Protein AF-A0A2E7MU99-F1 (afdb_monomer)

Foldseek 3Di:
DDDPPPPPPPPLKQKDKWWWAADPNFTFTDDVVLPDDRHTFDDFRRVVVCVQCVQQVHHNVVARVTWMKIKILDDDPPFDWKWAWDADDPQWTWTAIPVPRIIGTDHPVVCVRPVDDRRMMTIHIGGD

Radius of gyration: 15.66 Å; Cα contacts (8 Å, |Δi|>4): 236; chains: 1; bounding box: 46×28×51 Å

Sequence (128 aa):
MFNIFKRKQPNKNAMFTLQPYRYLGQWVFDDETRGLQAEAFVCGMSEIIDDVLVANGIDPVDVQDGFRLTFSTTPFPDHTHSLTWDRKGEGGNWYHCDQTKRSGWLCPALFLYYPEAPKKLYARADIF

Solvent-accessible surface area (backbone atoms only — not comparable to full-atom values): 7430 Å² total; per-residue (Å²): 139,83,84,78,78,72,73,75,74,74,71,89,76,62,71,48,74,42,53,38,24,59,51,97,91,34,40,19,29,58,39,74,96,76,72,37,70,69,46,66,43,44,72,45,31,37,60,51,49,47,53,41,27,49,76,60,76,37,61,63,85,80,36,41,93,35,35,39,40,38,37,20,71,56,88,58,91,84,50,76,43,39,34,37,53,72,46,80,48,97,83,23,34,32,25,32,31,72,82,79,69,46,57,23,40,45,56,61,70,56,56,80,81,30,100,59,87,60,64,39,37,28,28,36,48,44,79,130

Secondary structure (DSSP, 8-state):
-----------S---EEE-EEEETTEEEEEEGGGTEEEEE--TTHHHHHHHHHHHTT--GGGGTT--EEEEESS--TT--EEEEEEEEETTEEEEEETTT--EEEE-GGGGGT-SS--SEEEEEEE--

Structure (mmCIF, N/CA/C/O backbone):
data_AF-A0A2E7MU99-F1
#
_entry.id   AF-A0A2E7MU99-F1
#
loop_
_atom_site.group_PDB
_atom_site.id
_atom_site.type_symbol
_atom_site.label_atom_id
_atom_site.label_alt_id
_atom_site.label_comp_id
_atom_site.label_asym_id
_atom_site.label_entity_id
_atom_site.label_seq_id
_atom_site.pdbx_PDB_ins_code
_atom_site.Cartn_x
_atom_site.Cartn_y
_atom_site.Cartn_z
_atom_site.occupancy
_atom_site.B_iso_or_equiv
_atom_site.auth_seq_id
_atom_site.auth_comp_id
_atom_site.auth_asym_id
_atom_site.auth_atom_id
_atom_site.pdbx_PDB_model_num
ATOM 1 N N . MET A 1 1 ? -31.791 -11.550 35.491 1.00 38.78 1 MET A N 1
ATOM 2 C CA . MET A 1 1 ? -31.108 -12.403 34.496 1.00 38.78 1 MET A CA 1
ATOM 3 C C . MET A 1 1 ? -30.458 -11.478 33.470 1.00 38.78 1 MET A C 1
ATOM 5 O O . MET A 1 1 ? -31.108 -11.089 32.515 1.00 38.78 1 MET A O 1
ATOM 9 N N . PHE A 1 2 ? -29.235 -11.005 33.731 1.00 36.84 2 PHE A N 1
ATOM 10 C CA . PHE A 1 2 ? -28.527 -10.080 32.836 1.00 36.84 2 PHE A CA 1
ATOM 11 C C . PHE A 1 2 ? -27.426 -10.849 32.116 1.00 36.84 2 PHE A C 1
ATOM 13 O O . PHE A 1 2 ? -26.417 -11.205 32.719 1.00 36.84 2 PHE A O 1
ATOM 20 N N . ASN A 1 3 ? -27.650 -11.145 30.837 1.00 38.59 3 ASN A N 1
ATOM 21 C CA . ASN A 1 3 ? -26.650 -11.784 29.997 1.00 38.59 3 ASN A CA 1
ATOM 22 C C . ASN A 1 3 ? -25.726 -10.688 29.448 1.00 38.59 3 ASN A C 1
ATOM 24 O O . ASN A 1 3 ? -26.047 -10.005 28.477 1.00 38.59 3 ASN A O 1
ATOM 28 N N . ILE A 1 4 ? -24.609 -10.460 30.140 1.00 47.94 4 ILE A N 1
ATOM 29 C CA . ILE A 1 4 ? -23.557 -9.544 29.701 1.00 47.94 4 ILE A CA 1
ATOM 30 C C . ILE A 1 4 ? -22.791 -10.262 28.591 1.00 47.94 4 ILE A C 1
ATOM 32 O O . ILE A 1 4 ? -21.783 -10.924 28.838 1.00 47.94 4 ILE A O 1
ATOM 36 N N . PHE A 1 5 ? -23.248 -10.119 27.348 1.00 50.56 5 PHE A N 1
ATOM 37 C CA . PHE A 1 5 ? -22.360 -10.303 26.208 1.00 50.56 5 PHE A CA 1
ATOM 38 C C . PHE A 1 5 ? -21.284 -9.221 26.308 1.00 50.56 5 PHE A C 1
ATOM 40 O O . PHE A 1 5 ? -21.458 -8.095 25.840 1.00 50.56 5 PHE A O 1
ATOM 47 N N . LYS A 1 6 ? -20.160 -9.545 26.956 1.00 46.94 6 LYS A N 1
ATOM 48 C CA . LYS A 1 6 ? -18.927 -8.782 26.786 1.00 46.94 6 LYS A CA 1
ATOM 49 C C . LYS A 1 6 ? -18.610 -8.840 25.296 1.00 46.94 6 LYS A C 1
ATOM 51 O O . LYS A 1 6 ? -18.128 -9.860 24.809 1.00 46.94 6 LYS A O 1
ATOM 56 N N . ARG A 1 7 ? -18.907 -7.761 24.564 1.00 48.97 7 ARG A N 1
ATOM 57 C CA . ARG A 1 7 ? -18.328 -7.534 23.238 1.00 48.97 7 ARG A CA 1
ATOM 58 C C . ARG A 1 7 ? -16.822 -7.690 23.415 1.00 48.97 7 ARG A C 1
ATOM 60 O O . ARG A 1 7 ? -16.209 -6.922 24.156 1.00 48.97 7 ARG A O 1
ATOM 67 N N . LYS A 1 8 ? -16.255 -8.735 22.811 1.00 42.28 8 LYS A N 1
ATOM 68 C CA . LYS A 1 8 ? -14.808 -8.916 22.716 1.00 42.28 8 LYS A CA 1
ATOM 69 C C . LYS A 1 8 ? -14.290 -7.614 22.104 1.00 42.28 8 LYS A C 1
ATOM 71 O O . LYS A 1 8 ? -14.736 -7.257 21.014 1.00 42.28 8 LYS A O 1
ATOM 76 N N . GLN A 1 9 ? -13.482 -6.846 22.837 1.00 46.12 9 GLN A N 1
ATOM 77 C CA . GLN A 1 9 ? -12.893 -5.647 22.248 1.00 46.12 9 GLN A CA 1
ATOM 78 C C . GLN A 1 9 ? -12.131 -6.096 20.997 1.00 46.12 9 GLN A C 1
ATOM 80 O O . GLN A 1 9 ? -11.398 -7.087 21.089 1.00 46.12 9 GLN A O 1
ATOM 85 N N . PRO A 1 10 ? -12.330 -5.455 19.834 1.00 48.59 10 PRO A N 1
ATOM 86 C CA . PRO A 1 10 ? -11.528 -5.782 18.669 1.00 48.59 10 PRO A CA 1
ATOM 87 C C . PRO A 1 10 ? -10.065 -5.574 19.062 1.00 48.59 10 PRO A C 1
ATOM 89 O O . PRO A 1 10 ? -9.728 -4.556 19.672 1.00 48.59 10 PRO A O 1
ATOM 92 N N . ASN A 1 11 ? -9.217 -6.571 18.792 1.00 50.91 11 ASN A N 1
ATOM 93 C CA . ASN A 1 11 ? -7.778 -6.433 18.982 1.00 50.91 11 ASN A CA 1
ATOM 94 C C . ASN A 1 11 ? -7.349 -5.145 18.274 1.00 50.91 11 ASN A C 1
ATOM 96 O O . ASN A 1 11 ? -7.471 -5.042 17.058 1.00 50.91 11 ASN A O 1
ATOM 100 N N . LYS A 1 12 ? -6.885 -4.152 19.042 1.00 54.12 12 LYS A N 1
ATOM 101 C CA . LYS A 1 12 ? -6.486 -2.835 18.519 1.00 54.12 12 LYS A CA 1
ATOM 102 C C . LYS A 1 12 ? -5.275 -2.898 17.581 1.00 54.12 12 LYS A C 1
ATOM 104 O O . LYS A 1 12 ? -5.009 -1.927 16.886 1.00 54.12 12 LYS A O 1
ATOM 109 N N . ASN A 1 13 ? -4.593 -4.041 17.542 1.00 59.50 13 ASN A N 1
ATOM 110 C CA . ASN A 1 13 ? -3.490 -4.324 16.640 1.00 59.50 13 ASN A CA 1
ATOM 111 C C . ASN A 1 13 ? -3.940 -5.431 15.684 1.00 59.50 13 ASN A C 1
ATOM 113 O O . ASN A 1 13 ? -3.780 -6.615 15.984 1.00 59.50 13 ASN A O 1
ATOM 117 N N . ALA A 1 14 ? -4.552 -5.051 14.568 1.00 78.75 14 ALA A 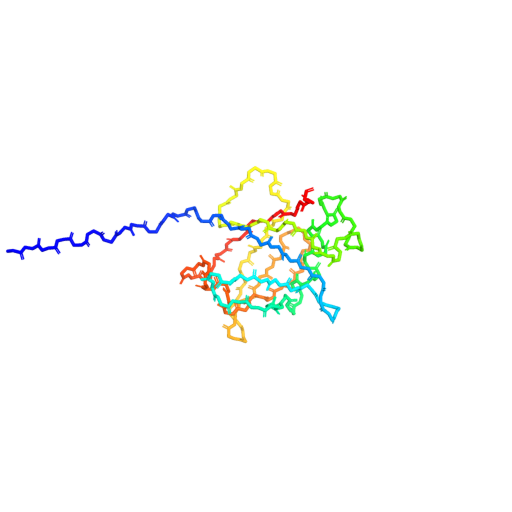N 1
ATOM 118 C CA . ALA A 1 14 ? -4.795 -5.963 13.462 1.00 78.75 14 ALA A CA 1
ATOM 119 C C . ALA A 1 14 ? -3.789 -5.615 12.364 1.00 78.75 14 ALA A C 1
ATOM 121 O O . ALA A 1 14 ? -3.973 -4.660 11.615 1.00 78.75 14 ALA A O 1
ATOM 122 N N . MET A 1 15 ? -2.666 -6.330 12.365 1.00 93.94 15 MET A N 1
ATOM 123 C CA . MET A 1 15 ? -1.723 -6.326 11.255 1.00 93.94 15 MET A CA 1
ATOM 124 C C . MET A 1 15 ? -2.246 -7.306 10.211 1.00 93.94 15 MET A C 1
ATOM 126 O O . MET A 1 15 ? -2.646 -8.420 10.556 1.00 93.94 15 MET A O 1
ATOM 130 N N . PHE A 1 16 ? -2.252 -6.884 8.957 1.00 96.62 16 PHE A N 1
ATOM 131 C CA . PHE A 1 16 ? -2.725 -7.680 7.838 1.00 96.62 16 PHE A CA 1
ATOM 132 C C . PHE A 1 16 ? -1.630 -7.810 6.795 1.00 96.62 16 PHE A C 1
ATOM 134 O O . PHE A 1 16 ? -0.764 -6.943 6.668 1.00 96.62 16 PHE A O 1
ATOM 141 N N . THR A 1 17 ? -1.703 -8.892 6.035 1.00 97.00 17 THR A N 1
ATOM 142 C CA . THR A 1 17 ? -0.777 -9.173 4.952 1.00 97.00 17 THR A CA 1
ATOM 143 C C . THR A 1 17 ? -1.576 -9.567 3.725 1.00 97.00 17 THR A C 1
ATOM 145 O O . THR A 1 17 ? -2.477 -10.397 3.820 1.00 97.00 17 THR A O 1
ATOM 148 N N . LEU A 1 18 ? -1.236 -8.963 2.593 1.00 97.94 18 LEU A N 1
ATOM 149 C CA . LEU A 1 18 ? -1.772 -9.288 1.277 1.00 97.94 18 LEU A CA 1
ATOM 150 C C . LEU A 1 18 ? -0.657 -9.841 0.406 1.00 97.94 18 LEU A C 1
ATOM 152 O O . LEU A 1 18 ? 0.527 -9.605 0.665 1.00 97.94 18 LEU A O 1
ATOM 156 N N . GLN A 1 19 ? -1.070 -10.506 -0.664 1.00 98.38 19 GLN A N 1
ATOM 157 C CA . GLN A 1 19 ? -0.214 -10.839 -1.786 1.00 98.38 19 GLN A CA 1
ATOM 158 C C . GLN A 1 19 ? -0.688 -10.066 -3.018 1.00 98.38 19 GLN A C 1
ATOM 160 O O . GLN A 1 19 ? -1.521 -10.574 -3.770 1.00 98.38 19 GLN A O 1
ATOM 165 N N . PRO A 1 20 ? -0.237 -8.814 -3.217 1.00 98.62 20 PRO A N 1
ATOM 166 C CA . PRO A 1 20 ? -0.506 -8.136 -4.465 1.00 98.62 20 PRO A CA 1
ATOM 167 C C . PRO A 1 20 ? 0.263 -8.790 -5.611 1.00 98.62 20 PRO A C 1
ATOM 169 O O . PRO A 1 20 ? 1.375 -9.272 -5.407 1.00 98.62 20 PRO A O 1
ATOM 172 N N . TYR A 1 21 ? -0.314 -8.761 -6.805 1.00 98.62 21 TYR A N 1
ATOM 173 C CA . TYR A 1 21 ? 0.286 -9.214 -8.060 1.00 98.62 21 TYR A CA 1
ATOM 174 C C . TYR A 1 21 ? -0.121 -8.279 -9.200 1.00 98.62 21 TYR A C 1
ATOM 176 O O . TYR A 1 21 ? -1.025 -7.446 -9.059 1.00 98.62 21 TYR A O 1
ATOM 184 N N . ARG A 1 22 ? 0.568 -8.377 -10.336 1.00 97.88 22 ARG A N 1
ATOM 185 C CA . ARG A 1 22 ? 0.270 -7.560 -11.504 1.00 97.88 22 ARG A CA 1
ATOM 186 C C . ARG A 1 22 ? -0.846 -8.189 -12.324 1.00 97.88 22 ARG A C 1
ATOM 188 O O . ARG A 1 22 ? -0.726 -9.311 -12.805 1.00 97.88 22 ARG A O 1
ATOM 195 N N . TYR A 1 23 ? -1.893 -7.420 -12.586 1.00 97.25 23 TYR A N 1
ATOM 196 C CA . TYR A 1 23 ? -2.956 -7.812 -13.504 1.00 97.25 23 TYR A CA 1
ATOM 197 C C . TYR A 1 23 ? -3.372 -6.624 -14.366 1.00 97.25 23 TYR A C 1
ATOM 199 O O . TYR A 1 23 ? -3.630 -5.539 -13.852 1.00 97.25 23 TYR A O 1
ATOM 207 N N . LEU A 1 24 ? -3.381 -6.810 -15.692 1.00 93.31 24 LEU A N 1
ATOM 208 C CA . LEU A 1 24 ? -3.749 -5.779 -16.679 1.00 93.31 24 LEU A CA 1
ATOM 209 C C . LEU A 1 24 ? -3.069 -4.411 -16.452 1.00 93.31 24 LEU A C 1
ATOM 211 O O . LEU A 1 24 ? -3.670 -3.359 -16.659 1.00 93.31 24 LEU A O 1
ATOM 215 N N . GLY A 1 25 ? -1.801 -4.416 -16.030 1.00 88.69 25 GLY A N 1
ATOM 216 C CA . GLY A 1 25 ? -1.049 -3.184 -15.789 1.00 88.69 25 GLY A CA 1
ATOM 217 C C . GLY A 1 25 ? -1.428 -2.451 -14.498 1.00 88.69 25 GLY A C 1
ATOM 218 O O . GLY A 1 25 ? -1.153 -1.257 -14.380 1.00 88.69 25 GLY A O 1
ATOM 219 N N . GLN A 1 26 ? -2.012 -3.144 -13.520 1.00 92.75 26 GLN A N 1
ATOM 220 C CA . GLN A 1 26 ? -2.304 -2.622 -12.182 1.00 92.75 26 GLN A CA 1
ATOM 221 C C . GLN A 1 26 ? -1.830 -3.594 -11.100 1.00 92.75 26 GLN A C 1
ATOM 223 O O . GLN A 1 26 ? -1.729 -4.796 -11.345 1.00 92.75 26 GLN A O 1
ATOM 228 N N . TRP A 1 27 ? -1.511 -3.070 -9.914 1.00 98.31 27 TRP A N 1
ATOM 229 C CA . TRP A 1 27 ? -1.396 -3.917 -8.731 1.00 98.31 27 TRP A CA 1
ATOM 230 C C . TRP A 1 27 ? -2.803 -4.267 -8.265 1.00 98.31 27 TRP A C 1
ATOM 232 O O . TRP A 1 27 ? -3.620 -3.377 -8.022 1.00 98.31 27 TRP A O 1
ATOM 242 N N . VAL A 1 28 ? -3.078 -5.558 -8.148 1.00 98.62 28 VAL A N 1
ATOM 243 C CA . VAL A 1 28 ? -4.331 -6.088 -7.611 1.00 98.62 28 VAL A CA 1
ATOM 244 C C . VAL A 1 28 ? -4.022 -7.074 -6.495 1.00 98.62 28 VAL A C 1
ATOM 246 O O . VAL A 1 28 ? -2.879 -7.504 -6.364 1.00 98.62 28 VAL A O 1
ATOM 249 N N . PHE A 1 29 ? -5.012 -7.443 -5.694 1.00 98.62 29 PHE A N 1
ATOM 250 C CA . PHE A 1 29 ? -4.864 -8.494 -4.693 1.00 98.62 29 PHE A CA 1
ATOM 251 C C . PHE A 1 29 ? -6.150 -9.308 -4.539 1.00 98.62 29 PHE A C 1
ATOM 253 O O . PHE A 1 29 ? -7.248 -8.835 -4.839 1.00 98.62 29 PHE A O 1
ATOM 260 N N . ASP A 1 30 ? -5.995 -10.519 -4.013 1.00 98.38 30 ASP A N 1
ATOM 261 C CA . ASP A 1 30 ? -7.097 -11.394 -3.625 1.00 98.38 30 ASP A CA 1
ATOM 262 C C . ASP A 1 30 ? -7.180 -11.493 -2.093 1.00 98.38 30 ASP A C 1
ATOM 264 O O . ASP A 1 30 ? -6.168 -11.432 -1.390 1.00 98.38 30 ASP A O 1
ATOM 268 N N . ASP A 1 31 ? -8.391 -11.672 -1.571 1.00 97.81 31 ASP A N 1
ATOM 269 C CA . ASP A 1 31 ? -8.640 -12.151 -0.208 1.00 97.81 31 ASP A CA 1
ATOM 270 C C . ASP A 1 31 ? -9.978 -12.898 -0.188 1.00 97.81 31 ASP A C 1
ATOM 272 O O . ASP A 1 31 ? -11.052 -12.316 0.005 1.00 97.81 31 ASP A O 1
ATOM 276 N N . GLU A 1 32 ? -9.913 -14.217 -0.377 1.00 96.75 32 GLU A N 1
ATOM 277 C CA . GLU A 1 32 ? -11.090 -15.090 -0.412 1.00 96.75 32 GLU A CA 1
ATOM 278 C C . GLU A 1 32 ? -11.906 -15.029 0.885 1.00 96.75 32 GLU A C 1
ATOM 280 O O . GLU A 1 32 ? -13.136 -15.098 0.851 1.00 96.75 32 GLU A O 1
ATOM 285 N N . THR A 1 33 ? -11.255 -14.825 2.038 1.00 95.50 33 THR A N 1
ATOM 286 C CA . THR A 1 33 ? -11.944 -14.743 3.340 1.00 95.50 33 THR A CA 1
ATOM 287 C C . THR A 1 33 ? -12.825 -13.500 3.462 1.00 95.50 33 THR A C 1
ATOM 289 O O . THR A 1 33 ? -13.706 -13.440 4.323 1.00 95.50 33 THR A O 1
ATOM 292 N N . ARG A 1 34 ? -12.602 -12.518 2.581 1.00 95.88 34 ARG A N 1
ATOM 293 C CA . ARG A 1 34 ? -13.348 -11.262 2.466 1.00 95.88 34 ARG A CA 1
ATOM 294 C C . ARG A 1 34 ? -14.105 -11.137 1.141 1.00 95.88 34 ARG A C 1
ATOM 296 O O . ARG A 1 34 ? -14.744 -10.111 0.920 1.00 95.88 34 ARG A O 1
ATOM 303 N N . GLY A 1 35 ? -14.064 -12.166 0.291 1.00 97.44 35 GLY A N 1
ATOM 304 C CA . GLY A 1 35 ? -14.715 -12.176 -1.021 1.00 97.44 35 GLY A CA 1
ATOM 305 C C . GLY A 1 35 ? -14.111 -11.190 -2.024 1.00 97.44 35 GLY A C 1
ATOM 306 O O . GLY A 1 35 ? -14.832 -10.705 -2.892 1.00 97.44 35 GLY A O 1
ATOM 307 N N . LEU A 1 36 ? -12.824 -10.861 -1.888 1.00 98.06 36 LEU A N 1
ATOM 308 C CA . LEU A 1 36 ? -12.109 -9.978 -2.807 1.00 98.06 36 LEU A CA 1
ATOM 309 C C . LEU A 1 36 ? -11.355 -10.810 -3.843 1.00 98.06 36 LEU A C 1
ATOM 311 O O . LEU A 1 36 ? -10.590 -11.703 -3.476 1.00 98.06 36 LEU A O 1
ATOM 315 N N . GLN A 1 37 ? -11.565 -10.491 -5.118 1.00 98.12 37 GLN A N 1
ATOM 316 C CA . GLN A 1 37 ? -10.870 -11.099 -6.246 1.00 98.12 37 GLN A CA 1
ATOM 317 C C . GLN A 1 37 ? -10.407 -10.000 -7.203 1.00 98.12 37 GLN A C 1
ATOM 319 O O . GLN A 1 37 ? -11.228 -9.210 -7.669 1.00 98.12 37 GLN A O 1
ATOM 324 N N . ALA A 1 38 ? -9.109 -9.969 -7.491 1.00 97.56 38 ALA A N 1
ATOM 325 C CA . ALA A 1 38 ? -8.419 -8.973 -8.296 1.00 97.56 38 ALA A CA 1
ATOM 326 C C . ALA A 1 38 ? -8.806 -7.531 -7.909 1.00 97.56 38 ALA A C 1
ATOM 328 O O . ALA A 1 38 ? -8.992 -6.674 -8.774 1.00 97.56 38 ALA A O 1
ATOM 329 N N . GLU A 1 39 ? -8.932 -7.258 -6.604 1.00 98.12 39 GLU A N 1
ATOM 330 C CA . GLU A 1 39 ? -9.248 -5.922 -6.099 1.00 98.12 39 GLU A CA 1
ATOM 331 C C . GLU A 1 39 ? -8.076 -4.989 -6.407 1.00 98.12 39 GLU A C 1
ATOM 333 O O . GLU A 1 39 ? -6.943 -5.225 -5.985 1.00 98.12 39 GLU A O 1
ATOM 338 N N . ALA A 1 40 ? -8.341 -3.937 -7.177 1.00 97.44 40 ALA A N 1
ATOM 339 C CA . ALA A 1 40 ? -7.295 -3.099 -7.739 1.00 97.44 40 ALA A CA 1
ATOM 340 C C . ALA A 1 40 ? -6.877 -1.953 -6.812 1.00 97.44 40 ALA A C 1
ATOM 342 O O . ALA A 1 40 ? -7.701 -1.215 -6.267 1.00 97.44 40 ALA A O 1
ATOM 343 N N . PHE A 1 41 ? -5.569 -1.718 -6.730 1.00 97.94 41 PHE A N 1
ATOM 344 C CA . PHE A 1 41 ? -5.014 -0.487 -6.185 1.00 97.94 41 PHE A CA 1
ATOM 345 C C . PHE A 1 41 ? -5.038 0.604 -7.259 1.00 97.94 41 PHE A C 1
ATOM 347 O O . PHE A 1 41 ? -4.201 0.635 -8.162 1.00 97.94 41 PHE A O 1
ATOM 354 N N . VAL A 1 42 ? -5.992 1.527 -7.159 1.00 96.19 42 VAL A N 1
ATOM 355 C CA . VAL A 1 42 ? -6.216 2.587 -8.157 1.00 96.19 42 VAL A CA 1
ATOM 356 C C . VAL A 1 42 ? -5.868 3.979 -7.622 1.00 96.19 42 VAL A C 1
ATOM 358 O O . VAL A 1 42 ? -5.528 4.150 -6.451 1.00 96.19 42 VAL A O 1
ATOM 361 N N . CYS A 1 43 ? -5.956 4.993 -8.490 1.00 96.50 43 CYS A N 1
ATOM 362 C CA . CYS A 1 43 ? -5.904 6.410 -8.112 1.00 96.50 43 CYS A CA 1
ATOM 363 C C . CYS A 1 43 ? -4.684 6.782 -7.244 1.00 96.50 43 CYS A C 1
ATOM 365 O O . CYS A 1 43 ? -4.834 7.338 -6.154 1.00 96.50 43 CYS A O 1
ATOM 367 N N . GLY A 1 44 ? -3.476 6.466 -7.723 1.00 96.44 44 GLY A N 1
ATOM 368 C CA . GLY A 1 44 ? -2.211 6.815 -7.068 1.00 96.44 44 GLY A CA 1
ATOM 369 C C . GLY A 1 44 ? -1.677 5.757 -6.100 1.00 96.44 44 GLY A C 1
ATOM 370 O O . GLY A 1 44 ? -0.518 5.831 -5.693 1.00 96.44 44 GLY A O 1
ATOM 371 N N . MET A 1 45 ? -2.498 4.775 -5.704 1.00 97.56 45 MET A N 1
ATOM 372 C CA . MET A 1 45 ? -2.062 3.760 -4.743 1.00 97.56 45 MET A CA 1
ATOM 373 C C . MET A 1 45 ? -1.116 2.723 -5.364 1.00 97.56 45 MET A C 1
ATOM 375 O O . MET A 1 45 ? -0.213 2.257 -4.677 1.00 97.56 45 MET A O 1
ATOM 379 N N . SER A 1 46 ? -1.263 2.407 -6.657 1.00 96.56 46 SER A N 1
ATOM 380 C CA . SER A 1 46 ? -0.308 1.541 -7.369 1.00 96.56 46 SER A CA 1
ATOM 381 C C . SER A 1 46 ? 1.100 2.146 -7.376 1.00 96.56 46 SER A C 1
ATOM 383 O O . SER A 1 46 ? 2.067 1.455 -7.085 1.00 96.56 46 SER A O 1
ATOM 385 N N . GLU A 1 47 ? 1.220 3.448 -7.624 1.00 97.06 47 GLU A N 1
ATOM 386 C CA . GLU A 1 47 ? 2.507 4.143 -7.645 1.00 97.06 47 GLU A CA 1
ATOM 387 C C . GLU A 1 47 ? 3.124 4.258 -6.246 1.00 97.06 47 GLU A C 1
ATOM 389 O O . GLU A 1 47 ? 4.340 4.204 -6.095 1.00 97.06 47 GLU A O 1
ATOM 394 N N . ILE A 1 48 ? 2.296 4.393 -5.204 1.00 98.25 48 ILE A N 1
ATOM 395 C CA . ILE A 1 48 ? 2.775 4.311 -3.818 1.00 98.25 48 ILE A CA 1
ATOM 396 C C . ILE A 1 48 ? 3.292 2.900 -3.514 1.00 98.25 48 ILE A C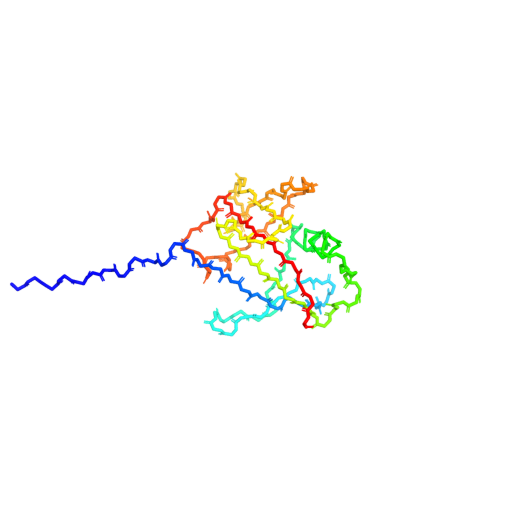 1
ATOM 398 O O . ILE A 1 48 ? 4.291 2.767 -2.818 1.00 98.25 48 ILE A O 1
ATOM 402 N N . ILE A 1 49 ? 2.649 1.847 -4.026 1.00 98.25 49 ILE A N 1
ATOM 403 C CA . ILE A 1 49 ? 3.145 0.472 -3.879 1.00 98.25 49 ILE A CA 1
ATOM 404 C C . ILE A 1 49 ? 4.503 0.302 -4.571 1.00 98.25 49 ILE A C 1
ATOM 406 O O . ILE A 1 49 ? 5.397 -0.294 -3.972 1.00 98.25 49 ILE A O 1
ATOM 410 N N . ASP A 1 50 ? 4.692 0.870 -5.764 1.00 97.94 50 ASP A N 1
ATOM 411 C CA . ASP A 1 50 ? 6.000 0.876 -6.435 1.00 97.94 50 ASP A CA 1
ATOM 412 C C . ASP A 1 50 ? 7.066 1.570 -5.570 1.00 97.94 50 ASP A C 1
ATOM 414 O O . ASP A 1 50 ? 8.149 1.023 -5.363 1.00 97.94 50 ASP A O 1
ATOM 418 N N . ASP A 1 51 ? 6.743 2.732 -4.987 1.00 97.94 51 ASP A N 1
ATOM 419 C CA . ASP A 1 51 ? 7.637 3.443 -4.062 1.00 97.94 51 ASP A CA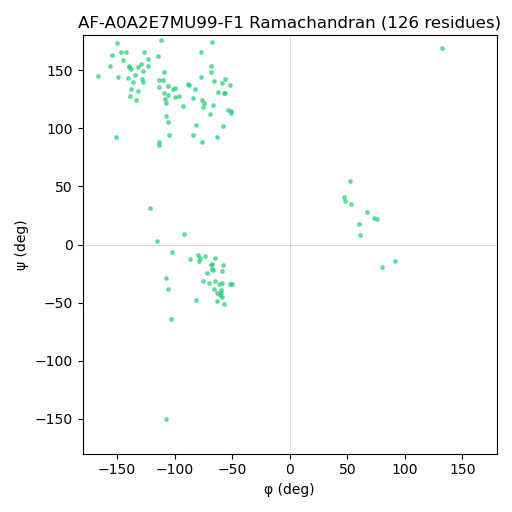 1
ATOM 420 C C . ASP A 1 51 ? 7.981 2.574 -2.824 1.00 97.94 51 ASP A C 1
ATOM 422 O O . ASP A 1 51 ? 9.129 2.550 -2.367 1.00 97.94 51 ASP A O 1
ATOM 426 N N . VAL A 1 52 ? 7.007 1.819 -2.291 1.00 98.38 52 VAL A N 1
ATOM 427 C CA . VAL A 1 52 ? 7.220 0.874 -1.181 1.00 98.38 52 VAL A CA 1
ATOM 428 C C . VAL A 1 52 ? 8.174 -0.241 -1.595 1.00 98.38 52 VAL A C 1
ATOM 430 O O . VAL A 1 52 ? 9.118 -0.515 -0.857 1.00 98.38 52 VAL A O 1
ATOM 433 N N . LEU A 1 53 ? 7.966 -0.869 -2.751 1.00 98.62 53 LEU A N 1
ATOM 434 C CA . LEU A 1 53 ? 8.836 -1.931 -3.266 1.00 98.62 53 LEU A CA 1
ATOM 435 C C . LEU A 1 53 ? 10.281 -1.443 -3.409 1.00 98.62 53 LEU A C 1
ATOM 437 O O . LEU A 1 53 ? 11.191 -2.027 -2.814 1.00 98.62 53 LEU A O 1
ATOM 441 N N . VAL A 1 54 ? 10.475 -0.308 -4.083 1.00 98.19 54 VAL A N 1
ATOM 442 C CA . VAL A 1 54 ? 11.801 0.275 -4.323 1.00 98.19 54 VAL A CA 1
ATOM 443 C C . VAL A 1 54 ? 12.516 0.601 -3.010 1.00 98.19 54 VAL A C 1
ATOM 445 O O . VAL A 1 54 ? 13.700 0.298 -2.861 1.00 98.19 54 VAL A O 1
ATOM 448 N N . ALA A 1 55 ? 11.816 1.150 -2.013 1.00 97.56 55 ALA A N 1
ATOM 449 C CA . ALA A 1 55 ? 12.424 1.427 -0.708 1.00 97.56 55 ALA A CA 1
ATOM 450 C C . ALA A 1 55 ? 12.803 0.166 0.085 1.00 97.56 55 ALA A C 1
ATOM 452 O O . ALA A 1 55 ? 13.643 0.247 0.980 1.00 97.56 55 ALA A O 1
ATOM 453 N N . ASN A 1 56 ? 12.204 -0.986 -0.230 1.00 97.81 56 ASN A N 1
ATOM 454 C CA . ASN A 1 56 ? 12.587 -2.286 0.328 1.00 97.81 56 ASN A CA 1
ATOM 455 C C . ASN A 1 56 ? 13.634 -3.011 -0.539 1.00 97.81 56 ASN A C 1
ATOM 457 O O . ASN A 1 56 ? 13.948 -4.167 -0.268 1.00 97.81 56 ASN A O 1
ATOM 461 N N . GLY A 1 57 ? 14.205 -2.344 -1.550 1.00 97.81 57 GLY A N 1
ATOM 462 C CA . GLY A 1 57 ? 15.222 -2.922 -2.432 1.00 97.81 57 GLY A CA 1
ATOM 463 C C . GLY A 1 57 ? 14.666 -3.942 -3.424 1.00 97.81 57 GLY A C 1
ATOM 464 O O . GLY A 1 57 ? 15.411 -4.801 -3.886 1.00 97.81 57 GLY A O 1
ATOM 465 N N . ILE A 1 58 ? 13.368 -3.867 -3.723 1.00 98.50 58 ILE A N 1
ATOM 466 C CA . ILE A 1 58 ? 12.672 -4.768 -4.640 1.00 98.50 58 ILE A CA 1
ATOM 467 C C . ILE A 1 58 ? 12.363 -3.984 -5.914 1.00 98.50 58 ILE A C 1
ATOM 469 O O . ILE A 1 58 ? 11.683 -2.959 -5.850 1.00 98.50 58 ILE A O 1
ATOM 473 N N . ASP A 1 59 ? 12.846 -4.454 -7.065 1.00 98.19 59 ASP A N 1
ATOM 474 C CA . ASP A 1 59 ? 12.427 -3.895 -8.351 1.00 98.19 59 ASP A CA 1
ATOM 475 C C . ASP A 1 59 ? 11.001 -4.388 -8.667 1.00 98.19 59 ASP A C 1
ATOM 477 O O . ASP A 1 59 ? 10.780 -5.603 -8.725 1.00 98.19 59 ASP A O 1
ATOM 481 N N . PRO A 1 60 ? 10.011 -3.493 -8.866 1.00 97.50 60 PRO A N 1
ATOM 482 C CA . PRO A 1 60 ? 8.654 -3.886 -9.222 1.00 97.50 60 PRO A CA 1
ATOM 483 C C . PRO A 1 60 ? 8.581 -4.864 -10.399 1.00 97.50 60 PRO A C 1
ATOM 485 O O . PRO A 1 60 ? 7.711 -5.737 -10.395 1.00 97.50 60 PRO A O 1
ATOM 488 N N . VAL A 1 61 ? 9.482 -4.766 -11.388 1.00 97.06 61 VAL A N 1
ATOM 489 C CA . VAL A 1 61 ? 9.469 -5.651 -12.570 1.00 97.06 61 VAL A CA 1
ATOM 490 C C . VAL A 1 61 ? 9.792 -7.108 -12.234 1.00 97.06 61 VAL A C 1
ATOM 492 O O . VAL A 1 61 ? 9.371 -7.998 -12.970 1.00 97.06 61 VAL A O 1
ATOM 495 N N . ASP A 1 62 ? 10.466 -7.357 -11.111 1.00 97.94 62 ASP A N 1
ATOM 496 C CA . ASP A 1 62 ? 10.880 -8.696 -10.684 1.00 97.94 62 ASP A CA 1
ATOM 497 C C . ASP A 1 62 ? 9.791 -9.427 -9.881 1.00 97.94 62 ASP A C 1
ATOM 499 O O . ASP A 1 62 ? 9.878 -10.634 -9.668 1.00 97.94 62 ASP A O 1
ATOM 503 N N . VAL A 1 63 ? 8.743 -8.718 -9.443 1.00 97.94 63 VAL A N 1
ATOM 504 C CA . VAL A 1 63 ? 7.685 -9.253 -8.562 1.00 97.94 63 VAL A CA 1
ATOM 505 C C . VAL A 1 63 ? 6.288 -9.156 -9.172 1.00 97.94 63 VAL A C 1
ATOM 507 O O . VAL A 1 63 ? 5.287 -9.011 -8.470 1.00 97.94 63 VAL A O 1
ATOM 510 N N . GLN A 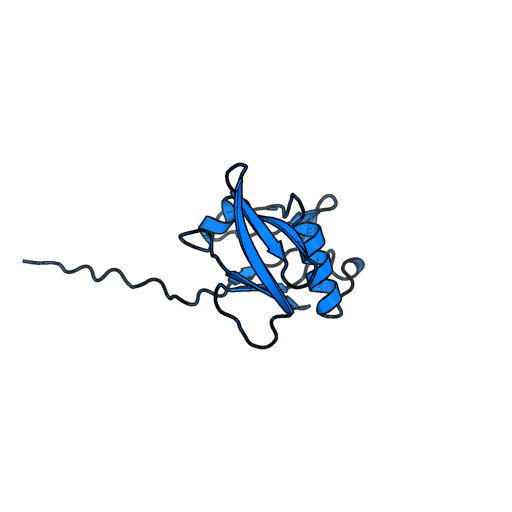1 64 ? 6.196 -9.246 -10.500 1.00 97.69 64 GLN A N 1
ATOM 511 C CA . GLN A 1 64 ? 4.914 -9.176 -11.212 1.00 97.69 64 GLN A CA 1
ATOM 512 C C . GLN A 1 64 ? 3.955 -10.309 -10.804 1.00 97.69 64 GLN A C 1
ATOM 514 O O . GLN A 1 64 ? 2.754 -10.070 -10.706 1.00 97.69 64 GLN A O 1
ATOM 519 N N . ASP A 1 65 ? 4.471 -11.500 -10.488 1.00 97.56 65 ASP A N 1
ATOM 520 C CA . ASP A 1 65 ? 3.670 -12.644 -10.011 1.00 97.56 65 ASP A CA 1
ATOM 521 C C . ASP A 1 65 ? 3.300 -12.542 -8.520 1.00 97.56 65 ASP A C 1
ATOM 523 O O . ASP A 1 65 ? 2.470 -13.293 -8.004 1.00 97.56 65 ASP A O 1
ATOM 527 N N . GLY A 1 66 ? 3.894 -11.570 -7.832 1.00 98.00 66 GLY A N 1
ATOM 528 C CA . GLY A 1 66 ? 3.456 -11.085 -6.543 1.00 98.00 66 GLY A CA 1
ATOM 529 C C . GLY A 1 66 ? 4.556 -10.953 -5.504 1.00 98.00 66 GLY A C 1
ATOM 530 O O . GLY A 1 66 ? 5.686 -11.411 -5.662 1.00 98.00 66 GLY A O 1
ATOM 531 N N . PHE A 1 67 ? 4.189 -10.306 -4.406 1.00 98.69 67 PHE A N 1
ATOM 532 C CA . PHE A 1 67 ? 5.046 -10.049 -3.253 1.00 98.69 67 PHE A CA 1
ATOM 533 C C . PHE A 1 67 ? 4.195 -9.990 -1.984 1.00 98.69 67 PHE A C 1
ATOM 535 O O . PHE A 1 67 ? 2.967 -10.012 -2.041 1.00 98.69 67 PHE A O 1
ATOM 542 N N . ARG A 1 68 ? 4.827 -9.890 -0.816 1.00 98.56 68 ARG A N 1
ATOM 543 C CA . ARG A 1 68 ? 4.135 -9.737 0.464 1.00 98.56 68 ARG A CA 1
ATOM 544 C C . ARG A 1 68 ? 3.995 -8.261 0.816 1.00 98.56 68 ARG A C 1
ATOM 546 O O . ARG A 1 68 ? 5.001 -7.600 1.040 1.00 98.56 68 ARG A O 1
ATOM 553 N N . LEU A 1 69 ? 2.767 -7.762 0.955 1.00 98.50 69 LEU A N 1
ATOM 554 C CA . LEU A 1 69 ? 2.486 -6.419 1.473 1.00 98.50 69 LEU A CA 1
ATOM 555 C C . LEU A 1 69 ? 1.897 -6.518 2.878 1.00 98.50 69 LEU A C 1
ATOM 557 O O . LEU A 1 69 ? 0.756 -6.945 3.044 1.00 98.50 69 LEU A O 1
ATOM 561 N N . THR A 1 70 ? 2.651 -6.097 3.890 1.00 98.25 70 THR A N 1
ATOM 562 C CA . THR A 1 70 ? 2.177 -6.054 5.280 1.00 98.25 70 THR A CA 1
ATOM 563 C C . THR A 1 70 ? 1.786 -4.635 5.657 1.00 98.25 70 THR A C 1
ATOM 565 O O . THR A 1 70 ? 2.550 -3.702 5.409 1.00 98.25 70 THR A O 1
ATOM 568 N N . PHE A 1 71 ? 0.620 -4.466 6.287 1.00 97.88 71 PHE A N 1
ATOM 569 C CA . PHE A 1 71 ? 0.148 -3.173 6.771 1.00 97.88 71 PHE A CA 1
ATOM 570 C C . PHE A 1 71 ? -0.534 -3.241 8.141 1.00 97.88 71 PHE A C 1
ATOM 572 O O . PHE A 1 71 ? -1.081 -4.265 8.548 1.00 97.88 71 PHE A O 1
ATOM 579 N N . SER A 1 72 ? -0.501 -2.127 8.873 1.00 97.50 72 SER A N 1
ATOM 580 C CA . SER A 1 72 ? -1.016 -2.028 10.245 1.00 97.50 72 SER A CA 1
ATOM 581 C C . SER A 1 72 ? -1.376 -0.58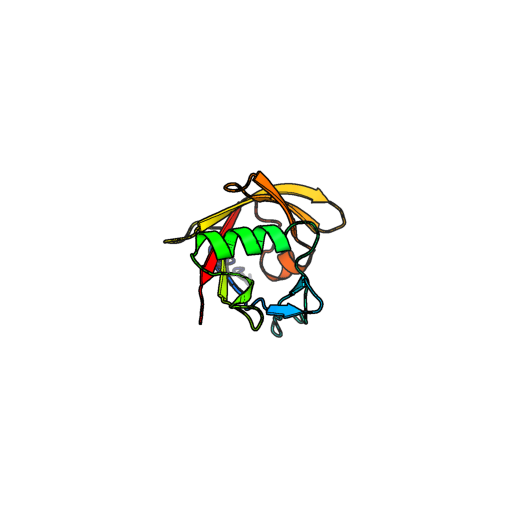6 10.608 1.00 97.50 72 SER A C 1
ATOM 583 O O . SER A 1 72 ? -0.767 0.353 10.103 1.00 97.50 72 SER A O 1
ATOM 585 N N . THR A 1 73 ? -2.313 -0.384 11.535 1.00 96.81 73 THR A N 1
ATOM 586 C CA . THR A 1 73 ? -2.585 0.937 12.145 1.00 96.81 73 THR A CA 1
ATOM 587 C C . THR A 1 73 ? -1.582 1.336 13.223 1.00 96.81 73 THR A C 1
ATOM 589 O O . THR A 1 73 ? -1.565 2.481 13.672 1.00 96.81 73 THR A O 1
ATOM 592 N N . THR A 1 74 ? -0.754 0.393 13.661 1.00 95.25 74 THR A N 1
ATOM 593 C CA . THR A 1 74 ? 0.301 0.586 14.658 1.00 95.25 74 THR A CA 1
ATOM 594 C C . THR A 1 74 ? 1.651 0.394 13.975 1.00 95.25 74 THR A C 1
ATOM 596 O O . THR A 1 74 ? 1.788 -0.577 13.223 1.00 95.25 74 THR A O 1
ATOM 599 N N . PRO A 1 75 ? 2.649 1.264 14.224 1.00 96.19 75 PRO A N 1
ATOM 600 C CA . PRO A 1 75 ? 3.976 1.061 13.664 1.00 96.19 75 PRO A CA 1
ATOM 601 C C . PRO A 1 75 ? 4.529 -0.285 14.133 1.00 96.19 75 PRO A C 1
ATOM 603 O O . PRO A 1 75 ? 4.362 -0.670 15.292 1.00 96.19 75 PRO A O 1
ATOM 606 N N . PHE A 1 76 ? 5.183 -0.995 13.225 1.00 95.56 76 PHE A N 1
ATOM 607 C CA . PHE A 1 76 ? 5.835 -2.274 13.489 1.00 95.56 76 PHE A CA 1
ATOM 608 C C . PHE A 1 76 ? 7.321 -2.186 13.116 1.00 95.56 76 PHE A C 1
ATOM 610 O O . PHE A 1 76 ? 7.699 -1.259 12.388 1.00 95.56 76 PHE A O 1
ATOM 617 N N . PRO A 1 77 ? 8.181 -3.080 13.640 1.00 94.94 77 PRO A N 1
ATOM 618 C CA . PRO A 1 77 ?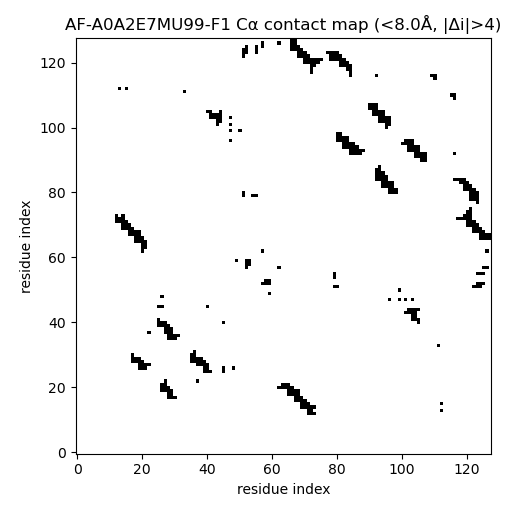 9.594 -3.092 13.280 1.00 94.94 77 PRO A CA 1
ATOM 619 C C . PRO A 1 77 ? 9.785 -3.110 11.765 1.00 94.94 77 PRO A C 1
ATOM 621 O O . PRO A 1 77 ? 9.069 -3.805 11.050 1.00 94.94 77 PRO A O 1
ATOM 624 N N . ASP A 1 78 ? 10.729 -2.300 11.299 1.00 93.44 78 ASP A N 1
ATOM 625 C CA . ASP A 1 78 ? 11.181 -2.263 9.910 1.00 93.44 78 ASP A CA 1
ATOM 626 C C . ASP A 1 78 ? 10.111 -1.908 8.859 1.00 93.44 78 ASP A C 1
ATOM 628 O O . ASP A 1 78 ? 10.324 -2.126 7.663 1.00 93.44 78 ASP A O 1
ATOM 632 N N . HIS A 1 79 ? 8.974 -1.326 9.269 1.00 97.19 79 HIS A N 1
ATOM 633 C CA . HIS A 1 79 ? 8.083 -0.652 8.322 1.00 97.19 79 HIS A CA 1
ATOM 634 C C . HIS A 1 79 ? 8.861 0.427 7.558 1.00 97.19 79 HIS A C 1
ATOM 636 O O . HIS A 1 79 ? 9.706 1.121 8.124 1.00 97.19 79 HIS A O 1
ATOM 642 N N . THR A 1 80 ? 8.565 0.585 6.273 1.00 97.88 80 THR A N 1
ATOM 643 C CA . THR A 1 80 ? 9.284 1.539 5.408 1.00 97.88 80 THR A CA 1
ATOM 644 C C . THR A 1 80 ? 8.443 2.752 5.069 1.00 97.88 80 THR A C 1
ATOM 646 O O . THR A 1 80 ? 8.975 3.844 4.888 1.00 97.88 80 THR A O 1
ATOM 649 N N . HIS A 1 81 ? 7.124 2.570 5.029 1.00 98.25 81 HIS A N 1
ATOM 650 C CA . HIS A 1 81 ? 6.195 3.602 4.614 1.00 98.25 81 HIS A CA 1
ATOM 651 C C . HIS A 1 81 ? 5.067 3.805 5.604 1.00 98.25 81 HIS A C 1
ATOM 653 O O . HIS A 1 81 ? 4.692 2.903 6.358 1.00 98.25 81 HIS A O 1
ATOM 659 N N . SER A 1 82 ? 4.502 5.006 5.572 1.00 98.44 82 SER A N 1
ATOM 660 C CA . SER A 1 82 ? 3.284 5.323 6.292 1.00 98.44 82 SER A CA 1
ATOM 661 C C . SER A 1 82 ? 2.368 6.225 5.479 1.00 98.44 82 SER A C 1
ATOM 663 O O . SER A 1 82 ? 2.805 7.117 4.757 1.00 98.44 82 SER A O 1
ATOM 665 N N . LEU A 1 83 ? 1.071 5.984 5.621 1.00 98.69 83 LEU A N 1
ATOM 666 C CA . LEU A 1 83 ? 0.008 6.769 5.025 1.00 98.69 83 LEU A CA 1
ATOM 667 C C . LEU A 1 83 ? -0.710 7.564 6.113 1.00 98.69 83 LEU A C 1
ATOM 669 O O . LEU A 1 83 ? -1.145 6.994 7.116 1.00 98.69 83 LEU A O 1
ATOM 673 N N . THR A 1 84 ? -0.883 8.863 5.895 1.00 98.69 84 THR A N 1
ATOM 674 C CA . THR A 1 84 ? -1.729 9.738 6.713 1.00 98.69 84 THR A CA 1
ATOM 675 C C . THR A 1 84 ? -3.059 9.950 6.022 1.00 98.69 84 THR A C 1
ATOM 677 O O . THR A 1 84 ? -3.090 10.355 4.864 1.00 98.69 84 THR A O 1
ATOM 680 N N . TRP A 1 85 ? -4.163 9.699 6.721 1.00 98.62 85 TRP A N 1
ATOM 681 C CA . TRP A 1 85 ? -5.487 10.010 6.188 1.00 98.62 85 TRP A CA 1
ATOM 682 C C . TRP A 1 85 ? -5.626 11.516 5.947 1.00 98.62 85 TRP A C 1
ATOM 684 O O . TRP A 1 85 ? -5.340 12.308 6.846 1.00 98.62 85 TRP A O 1
ATOM 694 N N . ASP A 1 86 ? -6.101 11.892 4.763 1.00 98.25 86 ASP A N 1
ATOM 695 C CA . ASP A 1 86 ? -6.330 13.285 4.367 1.00 98.25 86 ASP A CA 1
ATOM 696 C C . ASP A 1 86 ? -7.825 13.626 4.425 1.00 98.25 86 ASP A C 1
ATOM 698 O O . ASP A 1 86 ? -8.273 14.423 5.250 1.00 98.25 86 ASP A O 1
ATOM 702 N N . ARG A 1 87 ? -8.628 12.971 3.578 1.00 98.12 87 ARG A N 1
ATOM 703 C CA . ARG A 1 87 ? -10.064 13.248 3.453 1.00 98.12 87 ARG A CA 1
ATOM 704 C C . ARG A 1 87 ? -10.847 12.042 2.950 1.00 98.12 87 ARG A C 1
ATOM 706 O O . ARG A 1 87 ? -10.303 11.127 2.339 1.00 98.12 87 ARG A O 1
ATOM 713 N N . LYS A 1 88 ? -12.165 12.076 3.137 1.00 97.69 88 LYS A N 1
ATOM 714 C CA . LYS A 1 88 ? -13.092 11.168 2.445 1.00 97.69 88 LYS A CA 1
ATOM 715 C C . LYS A 1 88 ? -13.287 11.634 0.995 1.00 97.69 88 LYS A C 1
ATOM 717 O O . LYS A 1 88 ? -13.345 12.838 0.759 1.00 97.69 88 LYS A O 1
ATOM 722 N N . GLY A 1 89 ? -13.430 10.707 0.050 1.00 94.62 89 GLY A N 1
ATOM 723 C CA . GLY A 1 89 ? -13.706 11.030 -1.355 1.00 94.62 89 GLY A CA 1
ATOM 724 C C . GLY A 1 89 ? -14.141 9.806 -2.156 1.00 94.62 89 GLY A C 1
ATOM 725 O O . GLY A 1 89 ? -13.691 8.699 -1.872 1.00 94.62 89 GLY A O 1
ATOM 726 N N . GLU A 1 90 ? -15.054 9.996 -3.114 1.00 93.81 90 GLU A N 1
ATOM 727 C CA . GLU A 1 90 ? -15.443 8.974 -4.106 1.00 93.81 90 GLU A CA 1
ATOM 728 C C . GLU A 1 90 ? -15.860 7.623 -3.479 1.00 93.81 90 GLU A C 1
ATOM 730 O O . GLU A 1 90 ? -15.578 6.551 -3.997 1.00 93.81 90 GLU A O 1
ATOM 735 N N . GLY A 1 91 ? -16.505 7.659 -2.306 1.00 93.50 91 GLY A N 1
ATOM 736 C CA . GLY A 1 91 ? -16.907 6.460 -1.554 1.00 93.50 91 GLY A CA 1
ATOM 737 C C . GLY A 1 91 ? -15.791 5.804 -0.727 1.00 93.50 91 GLY A C 1
ATOM 738 O O . GLY A 1 91 ? -16.098 5.106 0.236 1.00 93.50 91 GLY A O 1
ATOM 739 N N . GLY A 1 92 ? -14.525 6.089 -1.029 1.00 96.94 92 GLY A N 1
ATOM 740 C CA . GLY A 1 92 ? -13.348 5.656 -0.275 1.00 96.94 92 GLY A CA 1
ATOM 741 C C . GLY A 1 92 ? -12.687 6.788 0.520 1.00 96.94 92 GLY A C 1
ATOM 742 O O . GLY A 1 92 ? -13.341 7.726 0.994 1.00 96.94 92 GLY A O 1
ATOM 743 N N . ASN A 1 93 ? -11.373 6.679 0.703 1.00 98.50 93 ASN A N 1
ATOM 744 C CA . 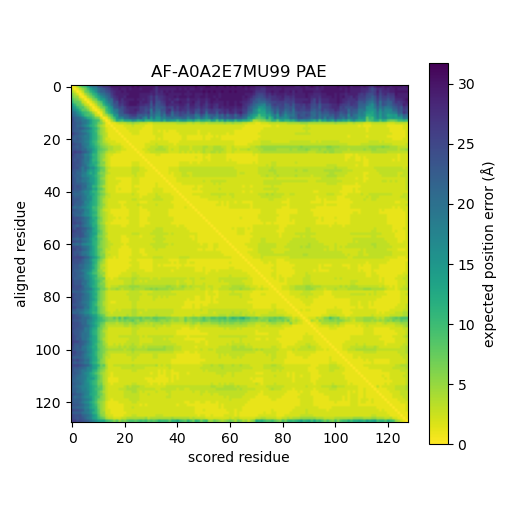ASN A 1 93 ? -10.578 7.597 1.513 1.00 98.50 93 ASN A CA 1
ATOM 745 C C . ASN A 1 93 ? -9.253 7.925 0.833 1.00 98.50 93 ASN A C 1
ATOM 747 O O . ASN A 1 93 ? -8.532 7.035 0.392 1.00 98.50 93 ASN A O 1
ATOM 751 N N . TRP A 1 94 ? -8.916 9.207 0.808 1.00 98.56 94 TRP A N 1
ATOM 752 C CA . TRP A 1 94 ? -7.633 9.700 0.340 1.00 98.56 94 TRP A CA 1
ATOM 753 C C . TRP A 1 94 ? -6.614 9.706 1.473 1.00 98.56 94 TRP A C 1
ATOM 755 O O . TRP A 1 94 ? -6.901 10.121 2.600 1.00 98.56 94 TRP A O 1
ATOM 765 N N . TYR A 1 95 ? -5.411 9.271 1.132 1.00 98.62 95 TYR A N 1
ATOM 766 C CA . TYR A 1 95 ? -4.255 9.198 2.001 1.00 98.62 95 TYR A CA 1
ATOM 767 C C . TYR A 1 95 ? -3.064 9.893 1.356 1.00 98.62 95 TYR A C 1
ATOM 769 O O . TYR A 1 9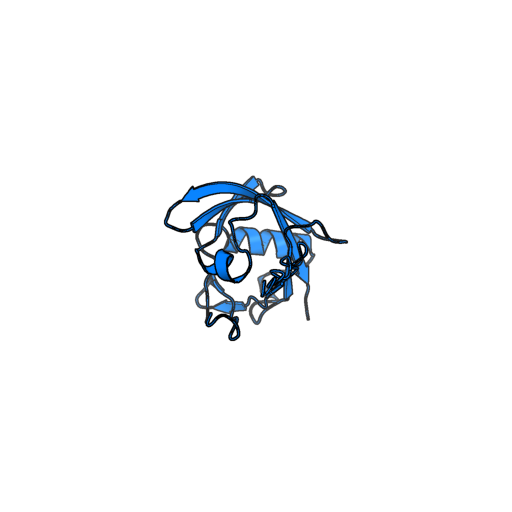5 ? -2.905 9.877 0.138 1.00 98.62 95 TYR A O 1
ATOM 777 N N . HIS A 1 96 ? -2.202 10.453 2.191 1.00 98.19 96 HIS A N 1
ATOM 778 C CA . HIS A 1 96 ? -0.911 10.993 1.809 1.00 98.19 96 HIS A CA 1
ATOM 779 C C . HIS A 1 96 ? 0.203 10.052 2.265 1.00 98.19 96 HIS A C 1
ATOM 781 O O . HIS A 1 96 ? 0.245 9.680 3.437 1.00 98.19 96 HIS A O 1
ATOM 787 N N . CYS A 1 97 ? 1.105 9.681 1.360 1.00 98.44 97 CYS A N 1
ATOM 788 C CA . CYS A 1 97 ? 2.308 8.930 1.686 1.00 98.44 97 CYS A CA 1
ATOM 789 C C . CYS A 1 97 ? 3.332 9.856 2.349 1.00 98.44 97 CYS A C 1
ATOM 791 O O . CYS A 1 97 ? 3.794 10.825 1.744 1.00 98.44 97 CYS A O 1
ATOM 793 N N . ASP A 1 98 ? 3.698 9.568 3.596 1.00 98.00 98 ASP A N 1
ATOM 794 C CA . ASP A 1 98 ? 4.551 10.450 4.390 1.00 98.00 98 ASP A CA 1
ATOM 795 C C . ASP A 1 98 ? 5.964 10.582 3.798 1.00 98.00 98 ASP A C 1
ATOM 797 O O . ASP A 1 98 ? 6.575 11.647 3.921 1.00 98.00 98 ASP A O 1
ATOM 801 N N . GLN A 1 99 ? 6.463 9.533 3.141 1.00 97.69 99 GLN A N 1
ATOM 802 C CA . GLN A 1 99 ? 7.804 9.457 2.561 1.00 97.69 99 GLN A CA 1
ATOM 803 C C . GLN A 1 99 ? 7.876 10.153 1.199 1.00 97.69 99 GLN A C 1
ATOM 805 O O . GLN A 1 99 ? 8.771 10.966 0.979 1.00 97.69 99 GLN A O 1
ATOM 810 N N . THR A 1 100 ? 6.927 9.880 0.298 1.00 96.19 100 THR A N 1
ATOM 811 C CA . THR A 1 100 ? 7.002 10.350 -1.100 1.00 96.19 100 THR A CA 1
ATOM 812 C C . THR A 1 100 ? 6.115 11.546 -1.402 1.00 96.19 100 THR A C 1
ATOM 814 O O . THR A 1 100 ? 6.179 12.117 -2.488 1.00 96.19 100 THR A O 1
ATOM 817 N N . LYS A 1 101 ? 5.285 11.957 -0.441 1.00 95.69 101 LYS A N 1
ATOM 818 C CA . LYS A 1 101 ? 4.314 13.050 -0.566 1.00 95.69 101 LYS A CA 1
ATOM 819 C C . LYS A 1 101 ? 3.244 12.839 -1.641 1.00 95.69 101 LYS A C 1
ATOM 821 O O . LYS A 1 101 ? 2.451 13.744 -1.904 1.00 95.69 101 LYS A O 1
ATOM 826 N N . ARG A 1 102 ? 3.185 11.646 -2.237 1.00 97.62 102 ARG A N 1
ATOM 827 C CA . ARG A 1 102 ? 2.118 11.249 -3.155 1.00 97.62 102 ARG A CA 1
ATOM 828 C C . ARG A 1 102 ? 0.801 11.091 -2.408 1.00 97.62 102 ARG A C 1
ATOM 830 O O . ARG A 1 102 ? 0.778 10.756 -1.224 1.00 97.62 102 ARG A O 1
ATOM 837 N N . SER A 1 103 ? -0.291 11.278 -3.134 1.00 98.00 103 SER A N 1
ATOM 838 C CA . SER A 1 103 ? -1.633 10.977 -2.650 1.00 98.00 103 SER A CA 1
ATOM 839 C C . SER A 1 103 ? -2.150 9.713 -3.319 1.00 98.00 103 SER A C 1
ATOM 841 O O . SER A 1 103 ? -2.007 9.558 -4.530 1.00 98.00 103 SER A O 1
ATOM 843 N N . GLY A 1 104 ? -2.771 8.838 -2.536 1.00 98.06 104 GLY A N 1
ATOM 844 C CA . GLY A 1 104 ? -3.401 7.614 -3.014 1.00 98.06 104 GLY A CA 1
ATOM 845 C C . GLY A 1 104 ? -4.778 7.437 -2.397 1.00 98.06 104 GLY A C 1
ATOM 846 O O . GLY A 1 104 ? -5.013 7.823 -1.249 1.00 98.06 104 GLY A O 1
ATOM 847 N N . TRP A 1 105 ? -5.698 6.863 -3.158 1.00 98.44 105 TRP A N 1
ATOM 848 C CA . TRP A 1 105 ? -7.042 6.554 -2.686 1.00 98.44 105 TRP A CA 1
ATOM 849 C C . TRP A 1 105 ? -7.160 5.075 -2.311 1.00 98.44 105 TRP A C 1
ATOM 851 O O . TRP A 1 105 ? -6.712 4.200 -3.047 1.00 98.44 105 TRP A O 1
ATOM 861 N N . LEU A 1 106 ? -7.778 4.798 -1.163 1.00 98.06 106 LEU A N 1
ATOM 862 C CA . LEU A 1 106 ? -8.178 3.457 -0.748 1.00 98.06 106 LEU A CA 1
ATOM 863 C C . LEU A 1 106 ? -9.695 3.330 -0.837 1.00 98.06 106 LEU A C 1
ATOM 865 O O . LEU A 1 106 ? -10.442 4.120 -0.246 1.00 98.06 106 LEU A O 1
ATOM 869 N N . CYS A 1 107 ? -10.132 2.313 -1.569 1.00 96.75 107 CYS A N 1
ATOM 870 C CA . CYS A 1 107 ? -11.529 1.993 -1.803 1.00 96.75 107 CYS A CA 1
ATOM 871 C C . CYS A 1 107 ? -12.246 1.516 -0.520 1.00 96.75 107 CYS A C 1
ATOM 873 O O . CYS A 1 107 ? -11.617 1.294 0.523 1.00 96.75 107 CYS A O 1
ATOM 875 N N . PRO A 1 108 ? -13.575 1.308 -0.576 1.00 97.00 108 PRO A N 1
ATOM 876 C CA . PRO A 1 108 ? -14.331 0.754 0.545 1.00 97.00 108 PRO A CA 1
ATOM 877 C C . PRO A 1 108 ? -13.861 -0.626 1.031 1.00 97.00 108 PRO A C 1
ATOM 879 O O . PRO A 1 108 ? -14.173 -0.974 2.169 1.00 97.00 108 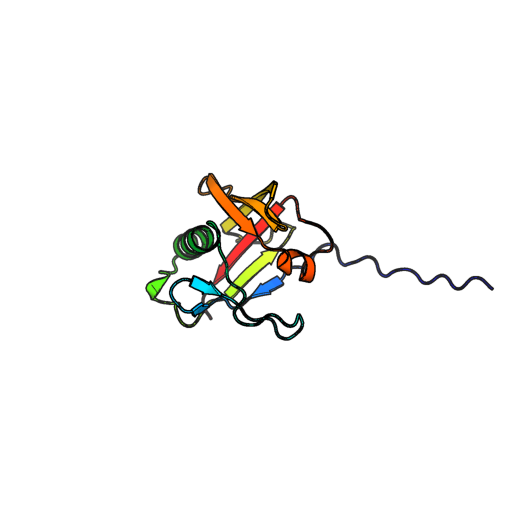PRO A O 1
ATOM 882 N N . ALA A 1 109 ? -13.090 -1.390 0.241 1.00 96.75 109 ALA A N 1
ATOM 883 C CA . ALA A 1 109 ? -12.527 -2.671 0.683 1.00 96.75 109 ALA A CA 1
ATOM 884 C C . ALA A 1 109 ? -11.637 -2.523 1.931 1.00 96.75 109 ALA A C 1
ATOM 886 O O . ALA A 1 109 ? -11.531 -3.458 2.721 1.00 96.75 109 ALA A O 1
ATOM 887 N N . LEU A 1 110 ? -11.087 -1.327 2.192 1.00 96.62 110 LEU A N 1
ATOM 888 C CA . LEU A 1 110 ? -10.397 -0.996 3.444 1.00 96.62 110 LEU A CA 1
ATOM 889 C C . LEU A 1 110 ? -11.239 -1.327 4.691 1.00 96.62 110 LEU A C 1
ATOM 891 O O . LEU A 1 110 ? -10.698 -1.754 5.714 1.00 96.62 110 LEU A O 1
ATOM 895 N N . PHE A 1 111 ? -12.565 -1.179 4.603 1.00 96.00 111 PHE A N 1
ATOM 896 C CA . PHE A 1 111 ? -13.476 -1.449 5.714 1.00 96.00 111 PHE A CA 1
ATOM 897 C C . PHE A 1 111 ? -13.679 -2.942 6.011 1.00 96.00 111 PHE A C 1
ATOM 899 O O . PHE A 1 111 ? -14.237 -3.297 7.048 1.00 96.00 111 PHE A O 1
ATOM 906 N N . LEU A 1 112 ? -13.192 -3.830 5.140 1.00 96.38 112 LEU A N 1
ATOM 907 C CA . LEU A 1 112 ? -13.134 -5.269 5.405 1.00 96.38 112 LEU A CA 1
ATOM 908 C C . LEU A 1 112 ? -11.948 -5.631 6.323 1.00 96.38 112 LEU A C 1
ATOM 910 O O . LEU A 1 112 ? -11.906 -6.727 6.888 1.00 96.38 112 LEU A O 1
ATOM 914 N N . TYR A 1 113 ? -10.999 -4.709 6.507 1.00 95.50 113 TYR A N 1
ATOM 915 C CA . TYR A 1 113 ? -9.833 -4.859 7.385 1.00 95.50 113 TYR A CA 1
ATOM 916 C C . TYR A 1 113 ? -9.975 -4.042 8.671 1.00 95.50 113 TYR A C 1
ATOM 918 O O . TYR A 1 113 ? -9.625 -4.522 9.750 1.00 95.50 113 TYR A O 1
ATOM 926 N N . TYR A 1 114 ? -10.538 -2.835 8.579 1.00 94.88 114 TYR A N 1
ATOM 927 C CA . TYR A 1 114 ? -10.710 -1.937 9.720 1.00 94.88 114 TYR A CA 1
ATOM 928 C C . TYR A 1 114 ? -12.151 -1.436 9.846 1.00 94.88 114 TYR A C 1
ATOM 930 O O . TYR A 1 114 ? -12.781 -1.123 8.843 1.00 94.88 114 TYR A O 1
ATOM 938 N N . PRO A 1 115 ? -12.685 -1.282 11.071 1.00 93.06 115 PRO A N 1
ATOM 939 C CA . PRO A 1 115 ? -14.066 -0.833 11.269 1.00 93.06 115 PRO A CA 1
ATOM 940 C C . PRO A 1 115 ? -14.305 0.629 10.852 1.00 93.06 115 PRO A C 1
ATOM 942 O O . PRO A 1 115 ? -15.446 1.041 10.667 1.00 93.06 115 PRO A O 1
ATOM 945 N N . GLU A 1 116 ? -13.240 1.418 10.724 1.00 94.69 116 GLU A N 1
ATOM 946 C CA . GLU A 1 116 ? -13.255 2.809 10.280 1.00 94.69 116 GLU A CA 1
ATOM 947 C C . GLU A 1 116 ? -11.979 3.118 9.491 1.00 94.69 116 GLU A C 1
ATOM 949 O O . GLU A 1 116 ? -11.018 2.351 9.541 1.00 94.69 116 GLU A O 1
ATOM 954 N N . ALA A 1 117 ? -11.959 4.242 8.769 1.00 96.81 117 ALA A N 1
ATOM 955 C CA . ALA A 1 117 ? -10.808 4.645 7.970 1.00 96.81 117 ALA A CA 1
ATOM 956 C C . ALA A 1 117 ? -9.661 5.043 8.911 1.00 96.81 117 ALA A C 1
ATOM 958 O O . ALA A 1 117 ? -9.783 6.060 9.610 1.00 96.81 117 ALA A O 1
ATOM 959 N N . PRO A 1 118 ? -8.548 4.289 8.960 1.00 96.69 118 PRO A N 1
ATOM 960 C CA . PRO A 1 118 ? -7.497 4.581 9.918 1.00 96.69 118 PRO A CA 1
ATOM 961 C C . PRO A 1 118 ? -6.841 5.920 9.620 1.00 96.69 118 PRO A C 1
ATOM 963 O O . PRO A 1 118 ? -6.600 6.241 8.460 1.00 96.69 118 PRO A O 1
ATOM 966 N N . LYS A 1 119 ? -6.505 6.693 10.658 1.00 97.69 119 LYS A N 1
ATOM 967 C CA . LYS A 1 119 ? -5.777 7.964 10.490 1.00 97.69 119 LYS A CA 1
ATOM 968 C C . LYS A 1 119 ? -4.318 7.772 10.090 1.00 97.69 119 LYS A C 1
ATOM 970 O O . LYS A 1 119 ? -3.736 8.661 9.471 1.00 97.69 119 LYS A O 1
ATOM 975 N N . LYS A 1 120 ? -3.758 6.613 10.432 1.00 97.94 120 LYS A N 1
ATOM 976 C CA . LYS A 1 120 ? -2.420 6.174 10.058 1.00 97.94 120 LYS A CA 1
ATOM 977 C C . LYS A 1 120 ? -2.456 4.719 9.618 1.00 97.94 120 LYS A C 1
ATOM 979 O O . LYS A 1 120 ? -3.132 3.903 10.245 1.00 97.94 120 LYS A O 1
ATOM 984 N N . LEU A 1 121 ? -1.704 4.421 8.569 1.00 98.06 121 LEU A N 1
ATOM 985 C CA . LEU A 1 121 ? -1.342 3.071 8.156 1.00 98.06 121 LEU A CA 1
ATOM 986 C C . LEU A 1 121 ? 0.172 3.025 8.000 1.00 98.06 121 LEU A C 1
ATOM 988 O O . LEU A 1 121 ? 0.758 3.972 7.492 1.00 98.06 121 LEU A O 1
ATOM 992 N N . TYR A 1 122 ? 0.795 1.942 8.427 1.00 98.31 122 TYR A N 1
ATOM 993 C CA . TYR A 1 122 ? 2.213 1.654 8.245 1.00 98.31 122 TYR A CA 1
ATOM 994 C C . TYR A 1 122 ? 2.324 0.457 7.317 1.00 98.31 122 TYR A C 1
ATOM 996 O O . TYR A 1 122 ? 1.495 -0.444 7.429 1.00 98.31 122 TYR A O 1
ATOM 1004 N N . ALA A 1 123 ? 3.306 0.450 6.421 1.00 98.38 123 ALA A N 1
ATOM 1005 C CA . ALA A 1 123 ? 3.443 -0.564 5.386 1.00 98.38 123 ALA A CA 1
ATOM 1006 C C . ALA A 1 123 ? 4.898 -0.993 5.158 1.00 98.38 123 ALA A C 1
ATOM 1008 O O . ALA A 1 123 ? 5.847 -0.230 5.378 1.00 98.38 123 ALA A O 1
ATOM 1009 N N . ARG A 1 124 ? 5.051 -2.232 4.691 1.00 98.19 124 ARG A N 1
ATOM 1010 C CA . ARG A 1 124 ? 6.309 -2.835 4.244 1.00 98.19 124 ARG A CA 1
ATOM 1011 C C . ARG A 1 124 ? 6.026 -3.851 3.142 1.00 98.19 124 ARG A C 1
ATOM 1013 O O . ARG A 1 124 ? 5.012 -4.547 3.218 1.00 98.19 124 ARG A O 1
ATOM 1020 N N . ALA A 1 125 ? 6.928 -3.937 2.169 1.00 98.56 125 ALA A N 1
ATOM 1021 C CA . ALA A 1 125 ? 6.932 -4.998 1.176 1.00 98.56 125 ALA A CA 1
ATOM 1022 C C . ALA A 1 125 ? 8.117 -5.949 1.395 1.00 98.56 125 ALA A C 1
ATOM 1024 O O . ALA A 1 125 ? 9.214 -5.499 1.716 1.00 98.56 125 ALA A O 1
ATOM 1025 N N . ASP A 1 126 ? 7.893 -7.244 1.187 1.00 98.31 126 ASP A N 1
ATOM 1026 C CA . ASP A 1 126 ? 8.912 -8.293 1.240 1.00 98.31 126 ASP A CA 1
ATOM 1027 C C . ASP A 1 126 ? 8.710 -9.277 0.074 1.00 98.31 126 ASP A C 1
ATOM 1029 O O . ASP A 1 126 ? 7.582 -9.494 -0.377 1.00 98.31 126 ASP A O 1
ATOM 1033 N N . ILE A 1 127 ? 9.790 -9.906 -0.394 1.00 96.69 127 ILE A N 1
ATOM 1034 C CA . ILE A 1 127 ? 9.712 -11.060 -1.307 1.00 96.69 127 ILE A CA 1
ATOM 1035 C C . ILE A 1 127 ? 9.325 -12.339 -0.541 1.00 96.69 127 ILE A C 1
ATOM 1037 O O . ILE A 1 127 ? 9.354 -12.366 0.696 1.00 96.69 127 ILE A O 1
ATOM 1041 N N . PHE A 1 128 ? 8.927 -13.385 -1.270 1.00 87.38 128 PHE A N 1
ATOM 1042 C CA . PHE A 1 128 ? 8.603 -14.694 -0.690 1.00 87.38 128 PHE A CA 1
ATOM 1043 C C . PHE A 1 128 ? 9.819 -15.438 -0.148 1.00 87.38 128 PHE A C 1
ATOM 1045 O O . PHE A 1 128 ? 10.898 -15.363 -0.776 1.00 87.38 128 PHE A O 1
#

Mean predicted aligned error: 5.66 Å

pLDDT: mean 91.87, std 15.42, range [36.84, 98.69]

Nearest PDB structures (foldseek):
  3vrz-assembly2_B  TM=5.394E-01  e=3.932E+00  Homo sapiens
  4lue-assembly1_A  TM=4.498E-01  e=2.663E+00  Homo sapiens
  7aod-assembly1_H  TM=4.007E-01  e=7.257E+00  Schizosaccharomyces pombe 972h-
  2a1k-assembly1_A  TM=2.833E-01  e=2.518E+00  Escherichia phage RB69